Protein AF-A0A183T9I8-F1 (afdb_monomer_lite)

Sequence (71 aa):
MQDAWMIRKAEEIQGYADHNEMKNFFKAIKAIYDPRKKGTAPLLSSDGTTLLTEKSQILKRWAEHFRRFLN

Foldseek 3Di:
DVVVVVVVLVVQLVVCVVVVVVVVNVVSVCVVVVPPPPPVQQDADPVRPDGHPDPVRVVVRVVVVVVVVVD

Structure (mmCIF, N/CA/C/O backbone):
data_AF-A0A183T9I8-F1
#
_entry.id   AF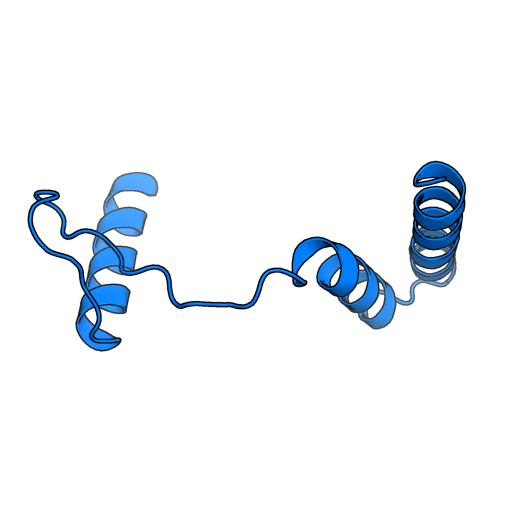-A0A183T9I8-F1
#
loop_
_atom_site.group_PDB
_atom_site.id
_atom_site.type_symbol
_atom_site.label_atom_id
_atom_site.label_alt_id
_atom_site.label_comp_id
_atom_site.label_asym_id
_atom_site.label_entity_id
_atom_site.label_seq_id
_atom_site.pdbx_PDB_ins_code
_atom_site.Cartn_x
_atom_site.Cartn_y
_atom_site.Cartn_z
_atom_site.occupancy
_atom_site.B_iso_or_equiv
_atom_site.auth_seq_id
_atom_site.auth_comp_id
_atom_site.auth_asym_id
_atom_site.auth_atom_id
_atom_site.pdbx_PDB_model_num
ATOM 1 N N . MET A 1 1 ? -8.879 0.647 -23.584 1.00 53.12 1 MET A N 1
ATOM 2 C CA . MET A 1 1 ? -8.400 1.966 -23.070 1.00 53.12 1 MET A CA 1
ATOM 3 C C . MET A 1 1 ? -7.687 1.821 -21.721 1.00 53.12 1 MET A C 1
ATOM 5 O O . MET A 1 1 ? -6.721 2.533 -21.491 1.00 53.12 1 MET A O 1
ATOM 9 N N . GLN A 1 2 ? -8.097 0.877 -20.862 1.00 57.00 2 GLN A N 1
ATOM 10 C CA . GLN A 1 2 ? -7.349 0.499 -19.651 1.00 57.00 2 GLN A CA 1
ATOM 11 C C . GLN A 1 2 ? -6.036 -0.252 -19.955 1.00 57.00 2 GLN A C 1
ATOM 13 O O . GLN A 1 2 ? -5.080 -0.138 -19.192 1.00 57.00 2 GLN A O 1
ATOM 18 N N . ASP A 1 3 ? -5.949 -0.936 -21.098 1.00 69.56 3 ASP A N 1
ATOM 19 C CA . ASP A 1 3 ? -4.823 -1.827 -21.416 1.00 69.56 3 ASP A CA 1
ATOM 20 C C . ASP A 1 3 ? -3.510 -1.075 -21.650 1.00 69.56 3 ASP A C 1
ATOM 22 O O . ASP A 1 3 ? -2.485 -1.451 -21.098 1.00 69.56 3 ASP A O 1
ATOM 26 N N . ALA A 1 4 ? -3.530 0.047 -22.377 1.00 85.50 4 ALA A N 1
ATOM 27 C CA . ALA A 1 4 ? -2.315 0.823 -22.653 1.00 85.50 4 ALA A CA 1
ATOM 28 C C . ALA A 1 4 ? -1.699 1.441 -21.384 1.00 85.50 4 ALA A C 1
ATOM 30 O O . ALA A 1 4 ? -0.480 1.543 -21.259 1.00 85.50 4 ALA A O 1
ATOM 31 N N . TRP A 1 5 ? -2.539 1.837 -20.421 1.00 84.50 5 TRP A N 1
ATOM 32 C CA . TRP A 1 5 ? -2.071 2.352 -19.134 1.00 84.50 5 TRP A CA 1
ATOM 33 C C . TRP A 1 5 ? -1.471 1.240 -18.263 1.00 84.50 5 TRP A C 1
ATOM 35 O O . TRP A 1 5 ? -0.405 1.440 -17.679 1.00 84.50 5 TRP A O 1
ATOM 45 N N . MET A 1 6 ? -2.110 0.064 -18.222 1.00 83.75 6 MET A N 1
ATOM 46 C CA . MET A 1 6 ? -1.604 -1.103 -17.487 1.00 83.75 6 MET A CA 1
ATOM 47 C C . MET A 1 6 ? -0.298 -1.636 -18.082 1.00 83.75 6 MET A C 1
ATOM 49 O O . MET A 1 6 ? 0.626 -1.931 -17.329 1.00 83.75 6 MET A O 1
ATOM 53 N N . ILE A 1 7 ? -0.193 -1.691 -19.414 1.00 89.31 7 ILE A N 1
ATOM 54 C CA . ILE A 1 7 ? 1.027 -2.098 -20.126 1.00 89.31 7 ILE A CA 1
ATOM 55 C C . ILE A 1 7 ? 2.185 -1.168 -19.755 1.00 89.31 7 ILE A C 1
ATOM 57 O O . ILE A 1 7 ? 3.213 -1.633 -19.273 1.00 89.31 7 ILE A O 1
ATOM 61 N N . ARG A 1 8 ? 1.983 0.152 -19.845 1.00 89.88 8 ARG A N 1
ATOM 62 C CA . ARG A 1 8 ? 3.022 1.132 -19.496 1.00 89.88 8 ARG A CA 1
ATOM 63 C C . ARG A 1 8 ? 3.458 1.040 -18.029 1.00 89.88 8 ARG A C 1
ATOM 65 O O . ARG A 1 8 ? 4.624 1.258 -17.713 1.00 89.88 8 ARG A O 1
ATOM 72 N N . LYS A 1 9 ? 2.529 0.731 -17.118 1.00 89.44 9 LYS A N 1
ATOM 73 C CA . LYS A 1 9 ? 2.846 0.531 -15.697 1.00 89.44 9 LYS A CA 1
ATOM 74 C C . LYS A 1 9 ? 3.611 -0.764 -15.436 1.00 89.44 9 LYS A C 1
ATOM 76 O O . LYS A 1 9 ? 4.481 -0.769 -14.568 1.00 89.44 9 LYS A O 1
ATOM 81 N N . ALA A 1 10 ? 3.316 -1.828 -16.177 1.00 90.44 10 ALA A N 1
ATOM 82 C CA . ALA A 1 10 ? 4.067 -3.075 -16.105 1.00 90.44 10 ALA A CA 1
ATOM 83 C C . ALA A 1 10 ? 5.507 -2.889 -16.607 1.00 90.44 10 ALA A C 1
ATOM 85 O O . ALA A 1 10 ? 6.434 -3.298 -15.916 1.00 90.44 10 ALA A O 1
ATOM 86 N N . GLU A 1 11 ? 5.696 -2.195 -17.735 1.00 94.19 11 GLU A N 1
ATOM 87 C CA . GLU A 1 11 ? 7.022 -1.867 -18.284 1.00 94.19 11 GLU A CA 1
ATOM 88 C C . GLU A 1 11 ? 7.866 -1.040 -17.300 1.00 94.19 11 GLU A C 1
ATOM 90 O O . GLU A 1 11 ? 9.037 -1.333 -17.077 1.00 94.19 11 GLU A O 1
ATOM 95 N N . GLU A 1 12 ? 7.264 -0.037 -16.654 1.00 93.12 12 GLU A N 1
ATOM 96 C CA . GLU A 1 12 ? 7.925 0.791 -15.637 1.00 93.12 12 GLU A CA 1
ATOM 97 C C . GLU A 1 12 ? 8.372 -0.037 -14.417 1.00 93.12 12 GLU A C 1
ATOM 99 O O . GLU A 1 12 ? 9.501 0.094 -13.945 1.00 93.12 12 GLU A O 1
ATOM 104 N N . ILE A 1 13 ? 7.503 -0.920 -13.914 1.00 94.50 13 ILE A N 1
ATOM 105 C CA . ILE A 1 13 ? 7.809 -1.798 -12.776 1.00 94.50 13 ILE A CA 1
ATOM 106 C C . ILE A 1 13 ? 8.899 -2.807 -13.141 1.00 94.50 13 ILE A C 1
ATOM 108 O O . ILE A 1 13 ? 9.803 -3.044 -12.339 1.00 94.50 13 ILE A O 1
ATOM 112 N N . GLN A 1 14 ? 8.831 -3.377 -14.341 1.00 94.06 14 GLN A N 1
ATOM 113 C CA . GLN A 1 14 ? 9.832 -4.316 -14.824 1.00 94.06 14 GLN A CA 1
ATOM 114 C C . GLN A 1 14 ? 11.199 -3.642 -14.979 1.00 94.06 14 GLN A C 1
ATOM 116 O O . GLN A 1 14 ? 12.179 -4.166 -14.460 1.00 94.06 14 GLN A O 1
ATOM 121 N N . GLY A 1 15 ? 11.259 -2.430 -15.542 1.00 97.06 15 GLY A N 1
ATOM 122 C CA . GLY A 1 15 ? 12.505 -1.665 -15.640 1.00 97.06 15 GLY A CA 1
ATOM 123 C C . GLY A 1 15 ? 13.168 -1.413 -14.279 1.00 97.06 15 GLY A C 1
ATOM 124 O O . GLY A 1 15 ? 14.384 -1.528 -14.151 1.00 97.06 15 GLY A O 1
ATOM 125 N N . TYR A 1 16 ? 12.385 -1.156 -13.224 1.00 97.31 16 TYR A N 1
ATOM 126 C CA . TYR A 1 16 ? 12.941 -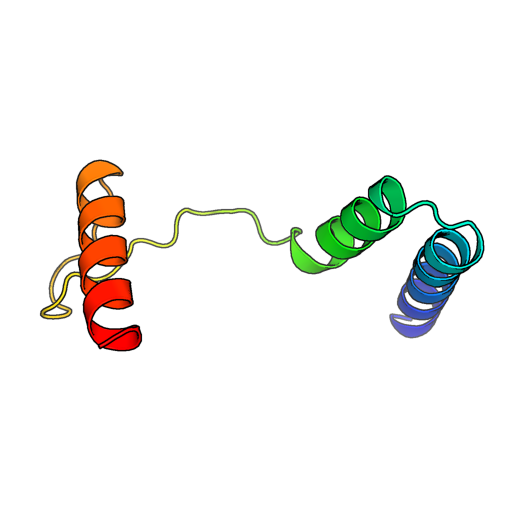1.042 -11.870 1.00 97.31 16 TYR A CA 1
ATOM 127 C C . TYR A 1 16 ? 13.492 -2.363 -11.325 1.00 97.31 16 TYR A C 1
ATOM 129 O O . TYR A 1 16 ? 14.484 -2.344 -10.596 1.00 97.31 16 TYR A O 1
ATOM 137 N N . ALA A 1 17 ? 12.865 -3.498 -11.643 1.00 92.69 17 ALA A N 1
ATOM 138 C CA . ALA A 1 17 ? 13.372 -4.809 -11.246 1.00 92.69 17 ALA A CA 1
ATOM 139 C C . ALA A 1 17 ? 14.679 -5.141 -11.982 1.00 92.69 17 ALA A C 1
ATOM 141 O O . ALA A 1 17 ? 15.659 -5.517 -11.340 1.00 92.69 17 ALA A O 1
ATOM 142 N N . ASP A 1 18 ? 14.710 -4.906 -13.295 1.00 96.62 18 ASP A N 1
ATOM 143 C CA . ASP A 1 18 ? 15.866 -5.157 -14.160 1.00 96.62 18 ASP A CA 1
ATOM 144 C C . ASP A 1 18 ? 17.075 -4.292 -13.764 1.00 96.62 18 ASP A C 1
ATOM 146 O O . ASP A 1 18 ? 18.221 -4.730 -13.851 1.00 96.62 18 ASP A O 1
ATOM 150 N N . HIS A 1 19 ? 16.830 -3.077 -13.262 1.00 96.69 19 HIS A N 1
ATOM 151 C CA . HIS A 1 19 ? 17.868 -2.158 -12.781 1.00 96.69 19 HIS A CA 1
ATOM 152 C C . HIS A 1 19 ? 18.199 -2.319 -11.282 1.00 96.69 19 HIS A C 1
ATOM 154 O O . HIS A 1 19 ? 18.971 -1.533 -10.731 1.00 96.69 19 HIS A O 1
ATOM 160 N N . ASN A 1 20 ? 17.628 -3.317 -10.594 1.00 93.19 20 ASN A N 1
ATOM 161 C CA . ASN A 1 20 ? 17.784 -3.541 -9.149 1.00 93.19 20 ASN A CA 1
ATOM 162 C C . ASN A 1 20 ? 17.375 -2.328 -8.273 1.00 93.19 20 ASN A C 1
ATOM 164 O O . ASN A 1 20 ? 17.825 -2.149 -7.137 1.00 93.19 20 ASN A O 1
ATOM 168 N N . GLU A 1 21 ? 16.467 -1.488 -8.766 1.00 96.06 21 GLU A N 1
ATOM 169 C CA . GLU A 1 21 ? 15.963 -0.301 -8.077 1.00 96.06 21 GLU A CA 1
ATOM 170 C C . GLU A 1 21 ? 14.786 -0.640 -7.147 1.00 96.06 21 GLU A C 1
ATOM 172 O O . GLU A 1 21 ? 13.675 -0.114 -7.272 1.00 96.06 21 GLU A O 1
ATOM 177 N N . MET A 1 22 ? 15.022 -1.503 -6.153 1.00 93.06 22 MET A N 1
ATOM 178 C CA . MET A 1 22 ? 13.958 -2.036 -5.286 1.00 93.06 22 MET A CA 1
ATOM 179 C C . MET A 1 22 ? 13.113 -0.962 -4.584 1.00 93.06 22 MET A C 1
ATOM 181 O O . MET A 1 22 ? 11.907 -1.128 -4.394 1.00 93.06 22 MET A O 1
ATOM 185 N N . LYS A 1 23 ? 13.704 0.187 -4.239 1.00 92.88 23 LYS A N 1
ATOM 186 C CA . LYS A 1 23 ? 12.968 1.314 -3.644 1.00 92.88 23 LYS A CA 1
ATOM 187 C C . LYS A 1 23 ? 11.912 1.885 -4.598 1.00 92.88 23 LYS A C 1
ATOM 189 O O . LYS A 1 23 ? 10.802 2.198 -4.161 1.00 92.88 23 LYS A O 1
ATOM 194 N N . ASN A 1 24 ? 12.252 2.024 -5.877 1.00 93.25 24 ASN A N 1
ATOM 195 C CA . ASN A 1 24 ? 11.356 2.568 -6.894 1.00 93.25 24 ASN A CA 1
ATOM 196 C C . ASN A 1 24 ? 10.323 1.523 -7.333 1.00 93.25 24 ASN A C 1
ATOM 198 O O . ASN A 1 24 ? 9.143 1.858 -7.431 1.00 93.25 24 ASN A O 1
ATOM 202 N N . PHE A 1 25 ? 10.721 0.250 -7.421 1.00 92.94 25 PHE A N 1
ATOM 203 C CA . PHE A 1 25 ? 9.821 -0.888 -7.629 1.00 92.94 25 PHE A CA 1
ATOM 204 C C . PHE A 1 25 ? 8.676 -0.917 -6.600 1.00 92.94 25 PHE A C 1
ATOM 206 O O . PHE A 1 25 ? 7.495 -0.872 -6.954 1.00 92.94 25 PHE A O 1
A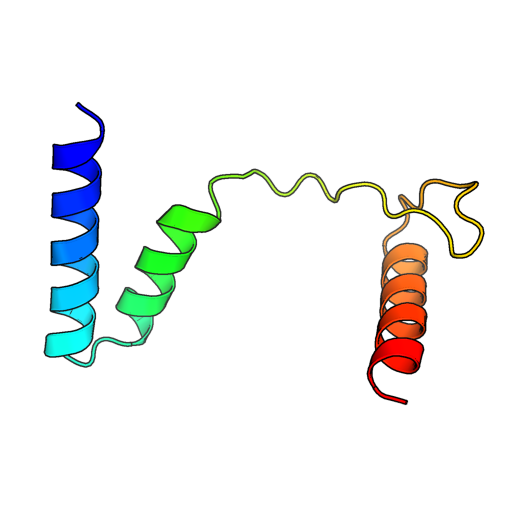TOM 213 N N . PHE A 1 26 ? 9.005 -0.882 -5.302 1.00 87.88 26 PHE A N 1
ATOM 214 C CA . PHE A 1 26 ? 7.998 -0.870 -4.234 1.00 87.88 26 PHE A CA 1
ATOM 215 C C . PHE A 1 26 ? 7.117 0.384 -4.252 1.00 87.88 26 PHE A C 1
ATOM 217 O O . PHE A 1 26 ? 5.929 0.313 -3.924 1.00 87.88 26 PHE A O 1
ATOM 224 N N . LYS A 1 27 ? 7.677 1.542 -4.621 1.00 90.44 27 LYS A N 1
ATOM 225 C CA . LYS A 1 27 ? 6.922 2.796 -4.741 1.00 90.44 27 LYS A CA 1
ATOM 226 C C . LYS A 1 27 ? 5.906 2.729 -5.887 1.00 90.44 27 LYS A C 1
ATOM 228 O O . LYS A 1 27 ? 4.766 3.150 -5.694 1.00 90.44 27 LYS A O 1
ATOM 233 N N . ALA A 1 28 ? 6.292 2.175 -7.036 1.00 90.69 28 ALA A N 1
ATOM 234 C CA . ALA A 1 28 ? 5.430 2.022 -8.205 1.00 90.69 28 ALA A CA 1
ATOM 235 C C . ALA A 1 28 ? 4.281 1.034 -7.951 1.00 90.69 28 ALA A C 1
ATOM 237 O O . ALA A 1 28 ? 3.129 1.358 -8.232 1.00 90.69 28 ALA A O 1
ATOM 238 N N . ILE A 1 29 ? 4.563 -0.113 -7.319 1.00 89.50 29 ILE A N 1
ATOM 239 C CA . ILE A 1 29 ? 3.528 -1.077 -6.908 1.00 89.50 29 ILE A CA 1
ATOM 240 C C . ILE A 1 29 ? 2.539 -0.426 -5.940 1.00 89.50 29 ILE A C 1
ATOM 242 O O . ILE A 1 29 ? 1.329 -0.496 -6.155 1.00 89.50 29 ILE A O 1
ATOM 246 N N . LYS A 1 30 ? 3.027 0.266 -4.900 1.00 85.19 30 LYS A N 1
ATOM 247 C CA . LYS A 1 30 ? 2.142 0.994 -3.980 1.00 85.19 30 LYS A CA 1
ATOM 248 C C . LYS A 1 30 ? 1.269 1.995 -4.726 1.00 85.19 30 LYS A C 1
ATOM 250 O O . LYS A 1 30 ? 0.082 2.023 -4.474 1.00 85.19 30 LYS A O 1
ATOM 255 N N . ALA A 1 31 ? 1.787 2.747 -5.690 1.00 84.44 31 ALA A N 1
ATOM 256 C CA . ALA A 1 31 ? 0.975 3.706 -6.441 1.00 84.44 31 ALA A CA 1
ATOM 257 C C . ALA A 1 31 ? -0.194 3.075 -7.232 1.00 84.44 31 ALA A C 1
ATOM 259 O O . ALA A 1 31 ? -1.166 3.774 -7.506 1.00 84.44 31 ALA A O 1
ATOM 260 N N . ILE A 1 32 ? -0.130 1.783 -7.582 1.00 85.19 32 ILE A N 1
ATOM 261 C CA . ILE A 1 32 ? -1.224 1.053 -8.250 1.00 85.19 32 ILE A CA 1
ATOM 262 C C . ILE A 1 32 ? -2.279 0.575 -7.240 1.00 85.19 32 ILE A C 1
ATOM 264 O O . ILE A 1 32 ? -3.474 0.658 -7.517 1.00 85.19 32 ILE A O 1
ATOM 268 N N . TYR A 1 33 ? -1.854 0.110 -6.060 1.00 76.94 33 TYR A N 1
ATOM 269 C CA . TYR A 1 33 ? -2.744 -0.470 -5.038 1.00 76.94 33 TYR A CA 1
ATOM 270 C C . TYR A 1 33 ? -3.246 0.530 -3.974 1.00 76.94 33 TYR A C 1
ATOM 272 O O . TYR A 1 33 ? -4.322 0.351 -3.409 1.00 76.94 33 TYR A O 1
ATOM 280 N N . ASP A 1 34 ? -2.487 1.591 -3.707 1.00 67.25 34 ASP A N 1
ATOM 281 C CA . ASP A 1 34 ? -2.738 2.645 -2.712 1.00 67.25 34 ASP A CA 1
ATOM 282 C C . ASP A 1 34 ? -3.648 3.820 -3.170 1.00 67.25 34 ASP A C 1
ATOM 284 O O . ASP A 1 34 ? -3.959 4.663 -2.3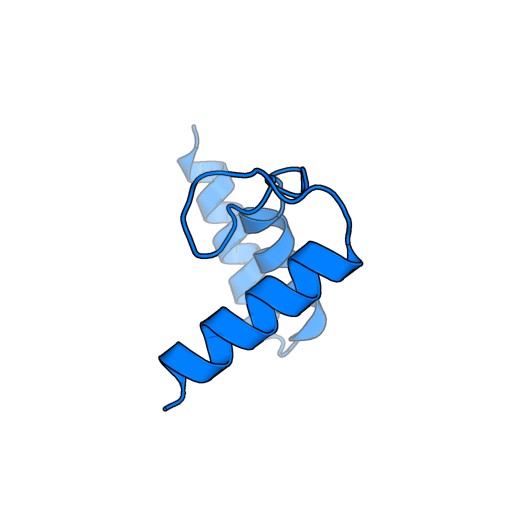29 1.00 67.25 34 ASP A O 1
ATOM 288 N N . PRO A 1 35 ? -4.176 3.938 -4.418 1.00 64.12 35 PRO A N 1
ATOM 289 C CA . PRO A 1 35 ? -5.130 5.008 -4.747 1.00 64.12 35 PRO A CA 1
ATOM 290 C C . PRO A 1 35 ? -6.415 4.982 -3.910 1.00 64.12 35 PRO A C 1
ATOM 292 O O . PRO A 1 35 ? -7.166 5.962 -3.886 1.00 64.12 35 PRO A O 1
ATOM 295 N N . ARG A 1 36 ? -6.706 3.877 -3.211 1.00 57.53 36 ARG A N 1
ATOM 296 C CA . ARG A 1 36 ? -7.836 3.824 -2.288 1.00 57.53 36 ARG A CA 1
ATOM 297 C C . ARG A 1 36 ? -7.464 4.583 -1.021 1.00 57.53 36 ARG A C 1
ATOM 299 O O . ARG A 1 36 ? -6.862 4.024 -0.109 1.00 57.53 36 ARG A O 1
ATOM 306 N N . LYS A 1 37 ? -7.866 5.863 -0.984 1.00 51.34 37 LYS A N 1
ATOM 307 C CA . LYS A 1 37 ? -7.896 6.717 0.213 1.00 51.34 37 LYS A CA 1
ATOM 308 C C . LYS A 1 37 ? -8.136 5.844 1.440 1.00 51.34 37 LYS A C 1
ATOM 310 O O . LYS A 1 37 ? -9.196 5.226 1.550 1.00 51.34 37 LYS A O 1
ATOM 315 N N . LYS A 1 38 ? -7.160 5.804 2.348 1.00 56.03 38 LYS A N 1
ATOM 316 C CA . LYS A 1 38 ? -7.327 5.240 3.685 1.00 56.03 38 LYS A CA 1
ATOM 317 C C . LYS A 1 38 ? -8.357 6.085 4.432 1.00 56.03 38 LYS A C 1
ATOM 319 O O . LYS A 1 38 ? -8.014 6.920 5.257 1.00 56.03 38 LYS A O 1
ATOM 324 N N . GLY A 1 39 ? -9.637 5.868 4.149 1.00 52.81 39 GLY A N 1
ATOM 325 C CA . GLY A 1 39 ? -10.588 5.864 5.239 1.00 52.81 39 GLY A CA 1
ATOM 326 C C . GLY A 1 39 ? -10.109 4.745 6.144 1.00 52.81 39 GLY A C 1
ATOM 327 O O . GLY A 1 39 ? -9.989 3.608 5.685 1.00 52.81 39 GLY A O 1
ATOM 328 N N . THR A 1 40 ? -9.734 5.059 7.381 1.00 53.06 40 THR A N 1
ATOM 329 C CA . THR A 1 40 ? -9.680 4.029 8.415 1.00 53.06 40 THR A CA 1
ATOM 330 C C . THR A 1 40 ? -11.064 3.402 8.404 1.00 53.06 40 THR A C 1
ATOM 332 O O . THR A 1 40 ? -12.018 4.020 8.872 1.00 53.06 40 THR A O 1
ATOM 335 N N . ALA A 1 41 ? -11.205 2.256 7.735 1.00 63.88 41 ALA A N 1
ATOM 336 C CA . ALA A 1 41 ? -12.464 1.545 7.704 1.00 63.88 41 ALA A CA 1
ATOM 337 C C . ALA A 1 41 ? -12.779 1.236 9.171 1.00 63.88 41 ALA A C 1
ATOM 339 O O . ALA A 1 41 ? -11.915 0.652 9.837 1.00 63.88 41 ALA A O 1
ATOM 340 N N . PRO A 1 42 ? -13.924 1.693 9.705 1.00 66.31 42 PRO A N 1
ATOM 341 C CA . PRO A 1 42 ? -14.272 1.413 11.085 1.00 66.31 42 PRO A CA 1
ATOM 342 C C . PRO A 1 42 ? -14.240 -0.101 11.273 1.00 66.31 42 PRO A C 1
ATOM 344 O O . PRO A 1 42 ? -14.864 -0.846 10.513 1.00 66.31 42 PRO A O 1
ATOM 347 N N . LEU A 1 43 ? -13.420 -0.558 12.213 1.00 79.62 43 LEU A N 1
ATOM 348 C CA . LEU A 1 43 ? -13.198 -1.981 12.416 1.00 79.62 43 LEU A CA 1
ATOM 349 C C . LEU A 1 43 ? -14.308 -2.496 13.326 1.00 79.62 43 LEU A C 1
ATOM 351 O O . LEU A 1 43 ? -14.585 -1.873 14.344 1.00 79.62 43 LEU A O 1
ATOM 355 N N . LEU A 1 44 ? -14.945 -3.616 13.001 1.00 83.19 44 LEU A N 1
ATOM 356 C CA . LEU A 1 44 ? -15.928 -4.198 13.914 1.00 83.19 44 LEU A CA 1
ATOM 357 C C . LEU A 1 44 ? -15.239 -4.803 15.148 1.00 83.19 44 LEU A C 1
ATOM 359 O O . LEU A 1 44 ? -14.149 -5.387 15.063 1.00 83.19 44 LEU A O 1
ATOM 363 N N . SER A 1 45 ? -15.896 -4.672 16.299 1.00 82.62 45 SER A N 1
ATOM 364 C CA . SER A 1 45 ? -15.539 -5.337 17.551 1.00 82.62 45 SER A CA 1
ATOM 365 C C . SER A 1 45 ? -15.554 -6.868 17.411 1.00 82.62 45 SER A C 1
ATOM 367 O O . SER A 1 45 ? -15.984 -7.421 16.396 1.00 82.62 45 SER A O 1
ATOM 369 N N . SER A 1 46 ? -15.048 -7.594 18.416 1.00 83.06 46 SER A N 1
ATOM 370 C CA . SER A 1 46 ? -14.956 -9.061 18.327 1.00 83.06 46 SER A CA 1
ATOM 371 C C . SER A 1 46 ? -16.286 -9.786 18.228 1.00 83.06 46 SER A C 1
ATOM 373 O O . SER A 1 46 ? -16.354 -10.850 17.619 1.00 83.06 46 SER A O 1
ATOM 375 N N . ASP A 1 47 ? -17.304 -9.203 18.831 1.00 84.12 47 ASP A N 1
ATOM 376 C CA . ASP A 1 47 ? -18.697 -9.619 18.814 1.00 84.12 47 ASP A CA 1
ATOM 377 C C . ASP A 1 47 ? -19.469 -9.052 17.609 1.00 84.12 47 ASP A C 1
ATOM 379 O O . ASP A 1 47 ? -20.629 -9.393 17.414 1.00 84.12 47 ASP A O 1
ATOM 383 N N . GLY A 1 48 ? -18.839 -8.214 16.777 1.00 82.88 48 GLY A N 1
ATOM 384 C CA . GLY A 1 48 ? -19.428 -7.701 15.538 1.00 82.88 48 GLY A CA 1
ATOM 385 C C . GLY A 1 48 ? -20.514 -6.639 15.726 1.00 82.88 48 GLY A C 1
ATOM 386 O O . GLY A 1 48 ? -21.146 -6.253 14.748 1.00 82.88 48 GLY A O 1
ATOM 387 N N . THR A 1 49 ? -20.740 -6.161 16.951 1.00 84.88 49 THR A N 1
ATOM 388 C CA . THR A 1 49 ? -21.846 -5.247 17.283 1.00 84.88 49 THR A CA 1
ATOM 389 C C . THR A 1 49 ? -21.469 -3.773 17.162 1.00 84.88 49 THR A C 1
ATOM 391 O O . THR A 1 49 ? -22.329 -2.936 16.897 1.00 84.88 49 THR A O 1
ATOM 394 N N . THR A 1 50 ? -20.188 -3.441 17.348 1.00 87.62 50 THR A N 1
ATOM 395 C CA . THR A 1 50 ? -19.733 -2.059 17.528 1.00 87.62 50 THR A CA 1
ATOM 396 C C . THR A 1 50 ? -18.652 -1.699 16.517 1.00 87.62 50 THR A C 1
ATOM 398 O O . THR A 1 50 ? -17.703 -2.455 16.307 1.00 87.62 50 THR A O 1
ATOM 401 N N . LEU A 1 51 ? -18.771 -0.519 15.903 1.00 87.69 51 LEU A N 1
ATOM 402 C CA . LEU A 1 51 ? -17.726 0.047 15.051 1.00 87.69 51 LEU A CA 1
ATOM 403 C C . LEU A 1 51 ? -16.678 0.746 15.919 1.00 87.69 51 LEU A C 1
ATOM 405 O O . LEU A 1 51 ? -16.980 1.689 16.646 1.00 87.69 51 LEU A O 1
ATOM 409 N N . LEU A 1 52 ? -15.434 0.295 15.813 1.00 85.81 52 LEU A N 1
ATOM 410 C CA . LEU A 1 52 ? -14.284 0.870 16.491 1.00 85.81 52 LEU A CA 1
ATOM 411 C C . LEU A 1 52 ? -13.721 2.005 15.636 1.00 85.81 52 LEU A C 1
ATOM 413 O O . LEU A 1 52 ? -13.208 1.783 14.535 1.00 85.81 52 LEU A O 1
ATOM 417 N N . THR A 1 53 ? -13.825 3.225 16.155 1.00 80.69 53 THR A N 1
ATOM 418 C CA . THR A 1 53 ? -13.314 4.451 15.524 1.00 80.69 53 THR A CA 1
ATOM 419 C C . THR A 1 53 ? -12.085 5.000 16.249 1.00 80.69 53 THR A C 1
ATOM 421 O O . THR A 1 53 ? -11.274 5.701 15.643 1.00 80.69 53 THR A O 1
ATOM 424 N N . GLU A 1 54 ? -11.886 4.634 17.519 1.00 84.62 54 GLU A N 1
ATOM 425 C CA . GLU A 1 54 ? -10.701 5.009 18.283 1.00 84.62 54 GLU A CA 1
ATOM 426 C C . GLU A 1 54 ? -9.487 4.151 17.906 1.00 84.62 54 GLU A C 1
ATOM 428 O O . GLU A 1 54 ? -9.523 2.917 17.887 1.00 84.62 54 GLU A O 1
ATOM 433 N N . LYS A 1 55 ? -8.351 4.814 17.665 1.00 81.62 55 LYS A N 1
ATOM 434 C CA . LYS A 1 55 ? -7.096 4.164 17.255 1.00 81.62 55 LYS A CA 1
ATOM 435 C C . LYS A 1 55 ? -6.618 3.102 18.255 1.00 81.62 55 LYS A C 1
ATOM 437 O O . LYS A 1 55 ? -6.121 2.059 17.838 1.00 81.62 55 LYS A O 1
ATOM 442 N N . SER A 1 56 ? -6.770 3.347 19.556 1.00 86.94 56 SER A N 1
ATOM 443 C CA . SER A 1 56 ? -6.408 2.408 20.631 1.00 86.94 56 SER A CA 1
ATOM 444 C C . SER A 1 56 ? -7.226 1.115 20.561 1.00 86.94 56 SER A C 1
ATOM 446 O O . SER A 1 56 ? -6.672 0.019 20.646 1.00 86.94 56 SER A O 1
ATOM 448 N N . GLN A 1 57 ? -8.534 1.237 20.340 1.00 86.81 57 GLN A N 1
ATOM 449 C CA . GLN A 1 57 ? -9.455 0.110 20.221 1.00 86.81 57 GLN A CA 1
ATOM 450 C C . GLN A 1 57 ? -9.183 -0.704 18.951 1.00 86.81 57 GLN A C 1
ATOM 452 O O . GLN A 1 57 ? -9.147 -1.934 19.002 1.00 86.81 57 GLN A O 1
ATOM 457 N N . ILE A 1 58 ? -8.901 -0.030 17.831 1.00 85.44 58 ILE A N 1
ATOM 458 C CA . ILE A 1 58 ? -8.510 -0.678 16.571 1.00 85.44 58 ILE A CA 1
ATOM 459 C C . ILE A 1 58 ? -7.220 -1.489 16.760 1.00 85.44 58 ILE A C 1
ATOM 461 O O . ILE A 1 58 ? -7.168 -2.653 16.368 1.00 85.44 58 ILE A O 1
ATOM 465 N N . LEU A 1 59 ? -6.189 -0.922 17.397 1.00 86.50 59 LEU A N 1
ATOM 466 C CA . LEU A 1 59 ? -4.923 -1.624 17.651 1.00 86.50 59 LEU A CA 1
ATOM 467 C C . LEU A 1 59 ? -5.107 -2.850 18.553 1.00 86.50 59 LEU A C 1
ATOM 469 O O . LEU A 1 59 ? -4.555 -3.912 18.264 1.00 86.50 59 LEU A O 1
ATOM 473 N N . LYS A 1 60 ? -5.924 -2.729 19.605 1.00 89.12 60 LYS A N 1
ATOM 474 C CA . LYS A 1 60 ? -6.276 -3.861 20.469 1.00 89.12 60 LYS A CA 1
ATOM 475 C C . LYS A 1 60 ? -6.968 -4.972 19.673 1.00 89.12 60 LYS A C 1
ATOM 477 O O . LYS A 1 60 ? -6.613 -6.141 19.814 1.00 89.12 60 LYS A O 1
ATOM 482 N N . ARG A 1 61 ? -7.897 -4.611 18.785 1.00 89.75 61 ARG A N 1
ATOM 483 C CA . ARG A 1 61 ? -8.620 -5.568 17.942 1.00 89.75 61 ARG A CA 1
ATOM 484 C C . ARG A 1 61 ? -7.711 -6.277 16.933 1.00 89.75 61 ARG A C 1
ATOM 486 O O . ARG A 1 61 ? -7.858 -7.480 16.726 1.00 89.75 61 ARG A O 1
ATOM 493 N N . TRP A 1 62 ? -6.741 -5.571 16.352 1.00 86.69 62 TRP A N 1
ATOM 494 C CA . TRP A 1 62 ? -5.714 -6.195 15.514 1.00 86.69 62 TRP A CA 1
ATOM 495 C C . TRP A 1 62 ? -4.872 -7.207 16.299 1.00 86.69 62 TRP A C 1
ATOM 497 O O . TRP A 1 62 ? -4.654 -8.312 15.809 1.00 86.69 62 TRP A O 1
ATOM 507 N N . ALA A 1 63 ? -4.455 -6.879 17.527 1.00 88.44 63 ALA A N 1
ATOM 508 C CA . ALA A 1 63 ? -3.695 -7.803 18.373 1.00 88.44 63 ALA A CA 1
ATOM 509 C C . ALA A 1 63 ? -4.486 -9.084 18.702 1.00 88.44 63 ALA A C 1
ATOM 511 O O . ALA A 1 63 ? -3.942 -10.184 18.619 1.00 88.44 63 ALA A O 1
ATOM 512 N N . GLU A 1 64 ? -5.781 -8.964 19.013 1.00 89.31 64 GLU A N 1
ATOM 513 C CA . GLU A 1 64 ? -6.671 -10.118 19.213 1.00 89.31 64 GLU A CA 1
ATOM 514 C C . GLU A 1 64 ? -6.784 -10.991 17.956 1.00 89.31 64 GLU A C 1
ATOM 516 O O . GLU A 1 64 ? -6.701 -12.217 18.046 1.00 89.31 64 GLU A O 1
ATOM 521 N N . HIS A 1 65 ? -6.960 -10.362 16.790 1.00 86.06 65 HIS A N 1
ATOM 522 C CA . HIS A 1 65 ? -7.097 -11.058 15.514 1.00 86.06 65 HIS A CA 1
ATOM 523 C C . HIS A 1 65 ? -5.822 -11.829 15.151 1.00 86.06 65 HIS A C 1
ATOM 525 O O . HIS A 1 65 ? -5.889 -13.023 14.864 1.00 86.06 65 HIS A O 1
ATOM 531 N N . PHE A 1 66 ? -4.655 -11.184 15.242 1.00 83.31 66 PHE A N 1
ATOM 532 C CA . PHE A 1 66 ? -3.376 -11.835 14.957 1.00 83.31 66 PHE A CA 1
ATOM 533 C C . PHE A 1 66 ? -3.045 -12.943 15.956 1.00 83.31 66 PHE A C 1
ATOM 535 O O . PHE A 1 66 ? -2.544 -13.983 15.545 1.00 83.31 66 PHE A O 1
ATOM 542 N N . ARG A 1 67 ? -3.387 -12.787 17.241 1.00 89.31 67 ARG A N 1
ATOM 543 C CA . ARG A 1 67 ? -3.198 -13.857 18.233 1.00 89.31 67 ARG A CA 1
ATOM 544 C C . ARG A 1 67 ? -4.009 -15.111 17.901 1.00 89.31 67 ARG A C 1
ATOM 546 O O . ARG A 1 67 ? -3.539 -16.206 18.163 1.00 89.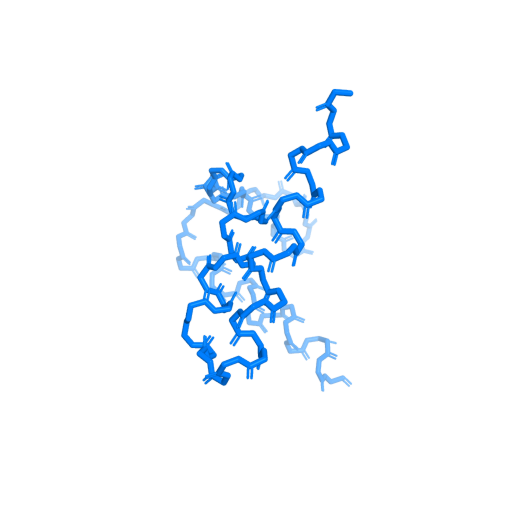31 67 ARG A O 1
ATOM 553 N N . ARG A 1 68 ? -5.218 -14.961 17.350 1.00 82.06 68 ARG A N 1
ATOM 554 C CA . ARG A 1 68 ? -6.046 -16.096 16.906 1.00 82.06 68 ARG A CA 1
ATOM 555 C C . ARG A 1 68 ? -5.566 -16.700 15.586 1.00 82.06 68 ARG A C 1
ATOM 557 O O . ARG A 1 68 ? -5.845 -17.857 15.330 1.00 82.06 68 ARG A O 1
ATOM 564 N N . PHE A 1 69 ? -4.936 -15.904 14.729 1.00 75.81 69 PHE A N 1
ATOM 565 C CA . PHE A 1 69 ? -4.440 -16.374 13.438 1.00 75.81 69 PHE A CA 1
ATOM 566 C C . PHE A 1 69 ? -3.095 -17.108 13.550 1.00 75.81 69 PHE A C 1
ATOM 568 O O . PHE A 1 69 ? -2.813 -17.987 12.746 1.00 75.81 69 PHE A O 1
ATOM 575 N N . LEU A 1 70 ? -2.256 -16.716 14.516 1.00 81.12 70 LEU A N 1
ATOM 576 C CA . LEU A 1 70 ? -0.901 -17.249 14.705 1.00 81.12 70 LEU A CA 1
ATOM 577 C C . LEU A 1 70 ? -0.801 -18.370 15.755 1.00 81.12 70 LEU A C 1
ATOM 579 O O . LEU A 1 70 ? 0.263 -18.974 15.867 1.00 81.12 70 LEU A O 1
ATOM 583 N N . ASN A 1 71 ? -1.872 -18.627 16.509 1.00 57.62 71 ASN A N 1
ATOM 584 C CA . ASN A 1 71 ? -2.039 -19.818 17.350 1.00 57.62 71 ASN A CA 1
ATOM 585 C C . ASN A 1 71 ? -2.993 -20.792 16.665 1.00 57.62 71 ASN A C 1
ATOM 587 O O . ASN A 1 71 ? -2.798 -22.011 16.847 1.00 57.62 71 ASN A O 1
#

Radius of gyration: 18.53 Å; chains: 1; bounding box: 40×26×44 Å

Organism: Schistocephalus solidus (NCBI:txid70667)

pLDDT: mean 82.61, std 12.26, range [51.34, 97.31]

Secondary structure (DSSP, 8-state):
-HHHHHHHHHHHHHHHHHTT-HHHHHHHHHHHHTTS----PPEEPTTS-SEE-SHHHHHHHHHHHHHHHH-

=== Feature glossary ===
A reading guide for the features in this record.

Start from the sequence.

  · This is the polypeptide sequence — one letter per residue, N-terminus first. Length ranges from a few dozen residues for small domains to over a thousand for large multi-domain proteins.

Fold it, and you get atomic coordinates and the backbone conformation that goes with them.

  · Structure coordinates are given as an mmCIF _atom_site loop: one row per atom with element, residue name, chain id, sequence number, and x/y/z position in Å. Only the four main-chain atoms per residue are included here; side chains are omitted to keep the record compact.

  · Backbone dihedral angles. Every residue except chain termini has a φ (preceding-C → N → Cα → C) and a ψ (N → Cα → C → next-N). They are reported in degrees following the IUPAC sign convention. Secondary structure is essentially a statement about which (φ, ψ) basin each residue occupies.

  · The SS8 string is DSSP's per-residue secondary-structure call. α-helix (H) means an i→i+4 H-bond ladder; β-strand (E) means the residue participates in a β-sheet; 3₁₀ (G) and π (I) are tighter and wider helices; T/S are turns/bends; '-' is loop.

  · SS3 is a coarse helix/strand/coil call (letters a/b/c) made by the P-SEA algorithm from inter-Cα distances and dihedrals. It is less detailed than DSSP but needs only Cα positions.

Summarize the fold with a handful of shape descriptors and a per-residue structural alphabet.

  · Radius of gyration (Rg) is the root-mean-square distance of Cα atoms from their centroid — a single number for overall size and compactness. A globular domain of N residues has Rg ≈ 2.2·N^0.38 Å; an extended or disordered chain has a much larger Rg. The Cα contact count is the number of residue pairs whose Cα atoms are within 8 Å and are more than four positions apart in sequence — a standard proxy for tertiary packing density. The bounding box is the smallest axis-aligned box enclosing all Cα atoms.

  · The Foldseek 3Di string encodes local tertiary geometry as a 20-letter alphabet — one character per residue — derived from the relative positions of nearby Cα atoms. Unlike the amino-acid sequence, 3Di is a direct function of the 3D structure, so two proteins with the same fold have similar 3Di strings even at low sequence identity.

  · Solvent-accessible surface area (SASA) is the area in Å² traced out by the centre of a 1.4 Å probe sphere (a water molecule) rolled over the protein's van der Waals surface (Shrake–Rupley / Lee–Richards construction). Buried residues have near-zero SASA; fully exposed residues can exceed 200 Å². The total SASA scales roughly with the number of surface residues.

Ask how reliable the model is.

  · pLDDT (predicted Local Distance Difference Test) is AlphaFold's per-residue confidence score, ranging from 0 to 100. Values above 90 indicate high confidence (typically well-packed cores); 70–90 is confident; 50–70 low confidence; below 50 usually means the region is disordered or the prediction is unreliable there. AlphaFold stores pLDDT in the mmCIF B-factor column.

  · B-factor (Debye–Waller factor) reflects atomic displacement in the crystal lattice. It is an experimental observable (units Å²), not a prediction; low values mean the atom is pinned down, high values mean it moves or is heterogeneous across the crystal.

  · Predicted Aligned Error (PAE) is an AlphaFold confidence matrix: entry (i, j) is the expected error in the position of residue j, in ångströms, when the prediction is superimposed on the true structure at residue i. Low PAE within a block of residues means that block is internally rigid and well-predicted; high PAE between two blocks means their relative placement is uncertain even if each block individually is confident.

Place it in context: what it resembles, what it is annotated as, and how it looks.

  · Nearest PDB neighbors are the top structural matches found by Foldseek when searching this structure against the entire Protein Data Bank. Each hit reports a TM-score (0 to 1; >0.5 almost always implies the same fold) and an E-value. These are *structural* homologs — they may share no detectable sequence similarity.

  · Functional annotations link the protein to curated databases. InterPro entries identify conserved domains and families by matching the sequence against member-database signatures (Pfam, PROSITE, CDD, …). Gene Ontology (GO) terms describe molecular function, biological process, and cellular component in a controlled vocabulary. CATH places the structure in a hierarchical fold classification (Class/Architecture/Topology/Homologous-superfamily). The organism is the source species.

  · Three diagnostic plots accompany the record. The Cα contact map visualizes the tertiary structure as a 2D adjacency matrix (8 Å cutoff, sequence-local contacts suppressed). The Ramachandran plot shows the distribution of backbone (φ, ψ) torsions, with points in the α and β basins reflecting secondary structure content. The PAE plot shows AlphaFold's inter-residue confidence as a color matrix.

  · Six rendered views show the 3D structure from the faces of a cube — i.e. along ±x, ±y, ±z. Rendering representation is drawn randomly per protein from cartoon (secondary-structure ribbons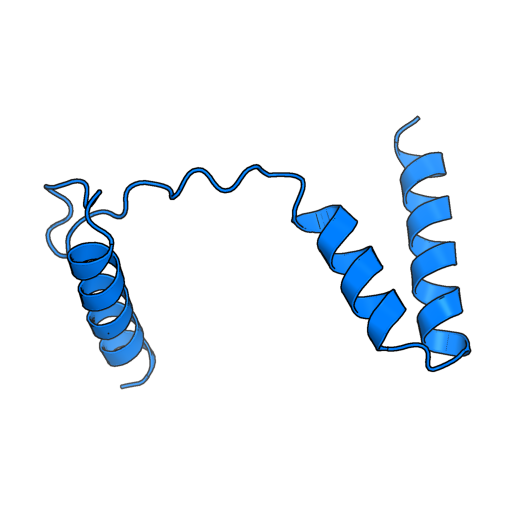), sticks (backbone bonds), or molecular surface; coloring is either N→C rainbow (blue at the N-terminus through red at the C-terminus) or one color per chain.